Protein AF-A0A118IQY7-F1 (afdb_monomer)

Secondary structure (DSSP, 8-state):
--------EEEEETTEEEEEE--TTSPPP-PPPSSSTTTTS----TTGGGTTHHHHHHHHH---

Structure (mmCIF, N/CA/C/O backbone):
data_AF-A0A118IQY7-F1
#
_entry.id   AF-A0A118IQY7-F1
#
loop_
_atom_site.group_PDB
_atom_site.id
_atom_site.type_symbol
_atom_site.label_atom_id
_atom_site.label_alt_id
_atom_site.label_comp_id
_atom_site.label_asym_id
_atom_site.label_entity_id
_atom_site.label_seq_id
_atom_site.pdbx_PDB_ins_code
_atom_site.Cartn_x
_atom_site.Cartn_y
_atom_site.Cartn_z
_atom_site.occupancy
_atom_site.B_iso_or_equiv
_atom_site.auth_seq_id
_atom_site.auth_comp_id
_atom_site.auth_asym_id
_atom_site.auth_atom_id
_atom_site.pdbx_PDB_model_num
ATOM 1 N N . MET A 1 1 ? 23.180 -1.081 -49.284 1.00 36.47 1 MET A N 1
ATOM 2 C CA . MET A 1 1 ? 23.846 -0.708 -48.015 1.00 36.47 1 MET A CA 1
ATOM 3 C C . MET A 1 1 ? 22.856 0.125 -47.218 1.00 36.47 1 MET A C 1
ATOM 5 O O . MET A 1 1 ? 22.496 1.178 -47.707 1.00 36.47 1 MET A O 1
ATOM 9 N N . GLY A 1 2 ? 22.305 -0.245 -46.072 1.00 45.03 2 GLY A N 1
ATOM 10 C CA . GLY A 1 2 ? 22.260 -1.474 -45.286 1.00 45.03 2 GLY A CA 1
ATOM 11 C C . GLY A 1 2 ? 21.209 -1.177 -44.211 1.00 45.03 2 GLY A C 1
ATOM 12 O O . GLY A 1 2 ? 21.383 -0.232 -43.447 1.00 45.03 2 GLY A O 1
ATOM 13 N N . GLY A 1 3 ? 20.068 -1.867 -44.248 1.00 46.09 3 GLY A N 1
ATOM 14 C CA . GLY A 1 3 ? 18.977 -1.638 -43.305 1.00 46.09 3 GLY A CA 1
ATOM 15 C C . GLY A 1 3 ? 19.395 -2.099 -41.916 1.00 46.09 3 GLY A C 1
ATOM 16 O O . GLY A 1 3 ? 19.689 -3.276 -41.727 1.00 46.09 3 GLY A O 1
ATOM 17 N N . ALA A 1 4 ? 19.439 -1.175 -40.960 1.00 55.44 4 ALA A N 1
ATOM 18 C CA . ALA A 1 4 ? 19.505 -1.521 -39.550 1.00 55.44 4 ALA A CA 1
ATOM 19 C C . ALA A 1 4 ? 18.147 -2.125 -39.178 1.00 55.44 4 ALA A C 1
ATOM 21 O O . ALA A 1 4 ? 17.168 -1.404 -38.992 1.00 55.44 4 ALA A O 1
ATOM 22 N N . ALA A 1 5 ? 18.060 -3.454 -39.165 1.00 56.88 5 ALA A N 1
ATOM 23 C CA . ALA A 1 5 ? 16.920 -4.141 -38.578 1.00 56.88 5 ALA A CA 1
ATOM 24 C C . ALA A 1 5 ? 16.774 -3.658 -37.126 1.00 56.88 5 ALA A C 1
ATOM 26 O O . ALA A 1 5 ? 17.772 -3.543 -36.417 1.00 56.88 5 ALA A O 1
ATOM 27 N N . GLY A 1 6 ? 15.550 -3.287 -36.744 1.00 66.75 6 GLY A N 1
ATOM 28 C CA . GLY A 1 6 ? 15.191 -2.534 -35.539 1.00 66.75 6 GLY A CA 1
ATOM 29 C C . GLY A 1 6 ? 15.435 -3.248 -34.208 1.00 66.75 6 GLY A C 1
ATOM 30 O O . GLY A 1 6 ? 14.513 -3.395 -33.413 1.00 66.75 6 GLY A O 1
ATOM 31 N N . GLU A 1 7 ? 16.659 -3.685 -33.940 1.00 77.25 7 GLU A N 1
ATOM 32 C CA . GLU A 1 7 ? 17.043 -4.230 -32.644 1.00 77.25 7 GLU A CA 1
ATOM 33 C C . GLU A 1 7 ? 17.319 -3.097 -31.640 1.00 77.25 7 GLU A C 1
ATOM 35 O O . GLU A 1 7 ? 17.990 -2.116 -31.974 1.00 77.25 7 GLU A O 1
ATOM 40 N N . PRO A 1 8 ? 16.809 -3.194 -30.398 1.00 84.88 8 PRO A N 1
ATOM 41 C CA . PRO A 1 8 ? 17.079 -2.207 -29.363 1.00 84.88 8 PRO A CA 1
ATOM 42 C C . PRO A 1 8 ? 18.565 -2.056 -29.028 1.00 84.88 8 PRO A C 1
ATOM 44 O O . PRO A 1 8 ? 19.250 -3.042 -28.768 1.00 84.88 8 PRO A O 1
ATOM 47 N N . PHE A 1 9 ? 19.038 -0.816 -28.897 1.00 89.25 9 PHE A N 1
ATOM 48 C CA . PHE A 1 9 ? 20.416 -0.524 -28.486 1.00 89.25 9 PHE A CA 1
ATOM 49 C C . PHE A 1 9 ? 20.500 0.662 -27.518 1.00 89.25 9 PHE A C 1
ATOM 51 O O . PHE A 1 9 ? 19.553 1.435 -27.356 1.00 89.25 9 PHE A O 1
ATOM 58 N N . VAL A 1 10 ? 21.642 0.795 -26.838 1.00 90.94 10 VAL A N 1
ATOM 59 C CA . VAL A 1 10 ? 21.890 1.836 -25.829 1.00 90.94 10 VAL A CA 1
ATOM 60 C C . VAL A 1 10 ? 22.941 2.817 -26.336 1.00 90.94 10 VAL A C 1
ATOM 62 O O . VAL A 1 10 ? 24.040 2.423 -26.716 1.00 90.94 10 VAL A O 1
ATOM 65 N N . ILE A 1 11 ? 22.619 4.107 -26.286 1.00 92.00 11 ILE A N 1
ATOM 66 C CA . ILE A 1 11 ? 23.562 5.203 -26.506 1.00 92.00 11 ILE A CA 1
ATOM 67 C C . ILE A 1 11 ? 24.123 5.611 -25.142 1.00 92.00 11 ILE A C 1
ATOM 69 O O . ILE A 1 11 ? 23.374 5.984 -24.235 1.00 92.00 11 ILE A O 1
ATOM 73 N N . ALA A 1 12 ? 25.445 5.540 -24.993 1.00 95.12 12 ALA A N 1
ATOM 74 C CA . ALA A 1 12 ? 26.152 5.889 -23.766 1.00 95.12 12 ALA A CA 1
ATOM 75 C C . ALA A 1 12 ? 26.987 7.168 -23.934 1.00 95.12 12 ALA A C 1
ATOM 77 O O . ALA A 1 12 ? 27.580 7.403 -24.985 1.00 95.12 12 ALA A O 1
ATOM 78 N N . LYS A 1 13 ? 27.093 7.969 -22.868 1.00 91.31 13 LYS A N 1
ATOM 79 C CA . LYS A 1 13 ? 28.023 9.104 -22.768 1.00 91.31 13 LYS A CA 1
ATOM 80 C C . LYS A 1 13 ? 29.094 8.767 -21.734 1.00 91.31 13 LYS A C 1
ATOM 82 O O . LYS A 1 13 ? 28.769 8.520 -20.577 1.00 91.31 13 LYS A O 1
ATOM 87 N N . ALA A 1 14 ? 30.365 8.755 -22.143 1.00 91.38 14 ALA A N 1
ATOM 88 C CA . ALA A 1 14 ? 31.502 8.399 -21.281 1.00 91.38 14 ALA A CA 1
ATOM 89 C C . ALA A 1 14 ? 31.319 7.048 -20.549 1.00 91.38 14 ALA A C 1
ATOM 91 O O . ALA A 1 14 ? 31.518 6.947 -19.341 1.00 91.38 14 ALA A O 1
ATOM 92 N N . GLY A 1 15 ? 30.859 6.021 -21.275 1.00 89.12 15 GLY A N 1
ATOM 93 C CA . GLY A 1 15 ? 30.610 4.682 -20.724 1.00 89.12 15 GLY A CA 1
ATOM 94 C C . GLY A 1 15 ? 29.348 4.557 -19.863 1.00 89.12 15 GLY A C 1
ATOM 95 O O . GLY A 1 15 ? 29.011 3.453 -19.448 1.00 89.12 15 GLY A O 1
ATOM 96 N N . LYS A 1 16 ? 28.616 5.653 -19.618 1.00 89.88 16 LYS A N 1
ATOM 97 C CA . LYS A 1 16 ? 27.348 5.636 -18.879 1.00 89.88 16 LYS A CA 1
ATOM 98 C C . LYS A 1 16 ? 26.166 5.572 -19.850 1.00 89.88 16 LYS A C 1
ATOM 100 O O . LYS A 1 16 ? 26.036 6.485 -20.670 1.00 89.88 16 LYS A O 1
ATOM 105 N N . PRO A 1 17 ? 25.305 4.541 -19.774 1.00 91.19 17 PRO A N 1
ATOM 106 C CA . PRO A 1 17 ? 24.046 4.485 -20.514 1.00 91.19 17 PRO A CA 1
ATOM 107 C C . PRO A 1 17 ? 23.231 5.768 -20.330 1.00 91.19 17 PRO A C 1
ATOM 109 O O . PRO A 1 17 ? 22.985 6.172 -19.195 1.00 91.19 17 PRO A O 1
ATOM 112 N N . LEU A 1 18 ? 22.833 6.410 -21.431 1.00 90.44 18 LEU A N 1
ATOM 113 C CA . LEU A 1 18 ? 22.065 7.658 -21.398 1.00 90.44 18 LEU A CA 1
ATOM 114 C C . LEU A 1 18 ? 20.660 7.476 -21.972 1.00 90.44 18 LEU A C 1
ATOM 116 O O . LEU A 1 18 ? 19.689 7.905 -21.359 1.00 90.44 18 LEU A O 1
ATOM 120 N N . VAL A 1 19 ? 20.548 6.844 -23.140 1.00 91.06 19 VAL A N 1
ATOM 121 C CA . VAL A 1 19 ? 19.269 6.632 -23.833 1.00 91.06 19 VAL A CA 1
ATOM 122 C C . VAL A 1 19 ? 19.238 5.224 -24.415 1.00 91.06 19 VAL A C 1
ATOM 124 O O . VAL A 1 19 ? 20.259 4.725 -24.887 1.00 91.06 19 VAL A O 1
ATOM 127 N N . LYS A 1 20 ? 18.064 4.588 -24.406 1.00 89.00 20 LYS A N 1
ATOM 128 C CA . LYS A 1 20 ? 17.796 3.349 -25.142 1.00 89.00 20 LYS A CA 1
ATOM 129 C C . LYS A 1 20 ? 16.928 3.674 -26.357 1.00 89.00 20 LYS A C 1
ATOM 131 O O . LYS A 1 20 ? 15.866 4.269 -26.199 1.00 89.00 20 LYS A O 1
ATOM 136 N N . VAL A 1 21 ? 17.378 3.282 -27.543 1.00 89.56 21 VAL A N 1
ATOM 137 C CA . VAL A 1 21 ? 16.605 3.371 -28.786 1.00 89.56 21 VAL A CA 1
ATOM 138 C C . VAL A 1 21 ? 15.859 2.051 -28.962 1.00 89.56 21 VAL A C 1
ATOM 140 O O . VAL A 1 21 ? 16.460 0.982 -28.854 1.00 89.56 21 VAL A O 1
ATOM 143 N N . VAL A 1 22 ? 14.549 2.125 -29.187 1.00 89.69 22 VAL A N 1
ATOM 144 C CA . VAL A 1 22 ? 13.662 0.976 -29.423 1.00 89.69 22 VAL A CA 1
ATOM 145 C C . VAL A 1 22 ? 12.762 1.266 -30.631 1.00 89.69 22 VAL A C 1
ATOM 147 O O . VAL A 1 22 ? 12.500 2.441 -30.903 1.00 89.69 22 VAL A O 1
ATOM 150 N N . PRO A 1 23 ? 12.279 0.241 -31.358 1.00 88.56 23 PRO A N 1
ATOM 151 C CA . PRO A 1 23 ? 11.224 0.413 -32.357 1.00 88.56 23 PRO A CA 1
ATOM 152 C C . PRO A 1 23 ? 9.991 1.116 -31.785 1.00 88.56 23 PRO A C 1
ATOM 154 O O . PRO A 1 23 ? 9.647 0.894 -30.626 1.00 88.56 23 PRO A O 1
ATOM 157 N N . ILE A 1 24 ? 9.300 1.905 -32.610 1.00 82.56 24 ILE A N 1
ATOM 158 C CA . ILE A 1 24 ? 8.092 2.648 -32.205 1.00 82.56 24 ILE A CA 1
ATOM 159 C C . ILE A 1 24 ? 6.980 1.701 -31.734 1.00 82.56 24 ILE A C 1
ATOM 161 O O . ILE A 1 24 ? 6.298 2.003 -30.763 1.00 82.56 24 ILE A O 1
ATOM 165 N N . ASP A 1 25 ? 6.857 0.529 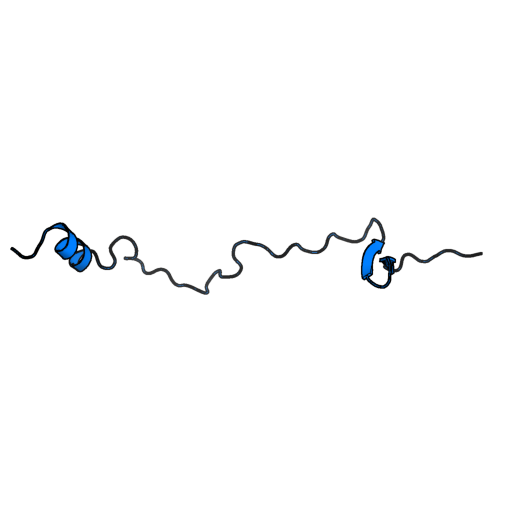-32.361 1.00 87.31 25 ASP A N 1
ATOM 166 C CA . ASP A 1 25 ? 5.852 -0.480 -32.004 1.00 87.31 25 ASP A CA 1
ATOM 167 C C . ASP A 1 25 ? 6.237 -1.304 -30.760 1.00 87.31 25 ASP A C 1
ATOM 169 O O . ASP A 1 25 ? 5.560 -2.272 -30.411 1.00 87.31 25 ASP A O 1
ATOM 173 N N . THR A 1 26 ? 7.342 -0.959 -30.086 1.00 82.56 26 THR A N 1
ATOM 174 C CA . THR A 1 26 ? 7.720 -1.613 -28.831 1.00 82.56 26 THR A CA 1
ATOM 175 C C . THR A 1 26 ? 6.713 -1.214 -27.756 1.00 82.56 26 THR A C 1
ATOM 177 O O . THR A 1 26 ? 6.593 -0.022 -27.469 1.00 82.56 26 THR A O 1
ATOM 180 N N . PRO A 1 27 ? 6.012 -2.171 -27.123 1.00 82.62 27 PRO A N 1
ATOM 181 C CA . PRO A 1 27 ? 5.105 -1.845 -26.036 1.00 82.62 27 PRO A CA 1
ATOM 182 C C . PRO A 1 27 ? 5.875 -1.182 -24.896 1.00 82.62 27 PRO A C 1
ATOM 184 O O . PRO A 1 27 ? 6.994 -1.589 -24.562 1.00 82.62 27 PRO A O 1
ATOM 187 N N . ASP A 1 28 ? 5.259 -0.172 -24.283 1.00 81.88 28 ASP A N 1
ATOM 188 C CA . ASP A 1 28 ? 5.826 0.471 -23.106 1.00 81.88 28 ASP A CA 1
ATOM 189 C C . ASP A 1 28 ? 6.122 -0.573 -22.018 1.00 81.88 28 ASP A C 1
ATOM 191 O O . ASP A 1 28 ? 5.32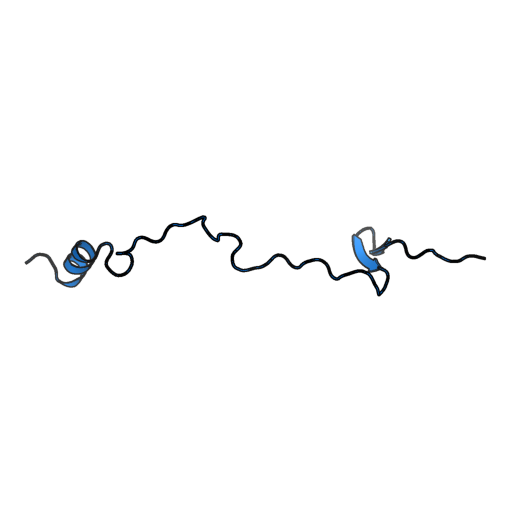6 -1.498 -21.805 1.00 81.88 28 ASP A O 1
ATOM 195 N N . PRO A 1 29 ? 7.248 -0.441 -21.291 1.00 78.88 29 PRO A N 1
ATOM 196 C CA . PRO A 1 29 ? 7.517 -1.313 -20.164 1.00 78.88 29 PRO A CA 1
ATOM 197 C C . PRO A 1 29 ? 6.357 -1.214 -19.176 1.00 78.88 29 PRO A C 1
ATOM 199 O O . PRO A 1 29 ? 5.958 -0.115 -18.779 1.00 78.88 29 PRO A O 1
ATOM 202 N N . VAL A 1 30 ? 5.833 -2.374 -18.767 1.00 78.12 30 VAL A N 1
ATOM 203 C CA . VAL A 1 30 ? 4.791 -2.456 -17.743 1.00 78.12 30 VAL A CA 1
ATOM 204 C C . VAL A 1 30 ? 5.320 -1.744 -16.508 1.00 78.12 30 VAL A C 1
ATOM 206 O O . VAL A 1 30 ? 6.241 -2.222 -15.841 1.00 78.12 30 VAL A O 1
ATOM 209 N N . ARG A 1 31 ? 4.771 -0.562 -16.219 1.00 77.81 31 ARG A N 1
ATOM 210 C CA . ARG A 1 31 ? 5.119 0.145 -14.992 1.00 77.81 31 ARG A CA 1
ATOM 211 C C . ARG A 1 31 ? 4.652 -0.740 -13.841 1.00 77.81 31 ARG A C 1
ATOM 213 O O . ARG A 1 31 ? 3.474 -1.107 -13.828 1.00 77.81 31 ARG A O 1
ATOM 220 N N . PRO A 1 32 ? 5.529 -1.099 -12.887 1.00 78.50 32 PRO A N 1
ATOM 221 C CA . PRO A 1 32 ? 5.086 -1.851 -11.730 1.00 78.50 32 PRO A CA 1
ATOM 222 C C . PRO A 1 32 ? 3.965 -1.067 -11.052 1.00 78.50 32 PRO A C 1
ATOM 224 O O . PRO A 1 32 ? 4.075 0.148 -10.842 1.00 78.50 32 PRO A O 1
ATOM 227 N N . SER A 1 33 ?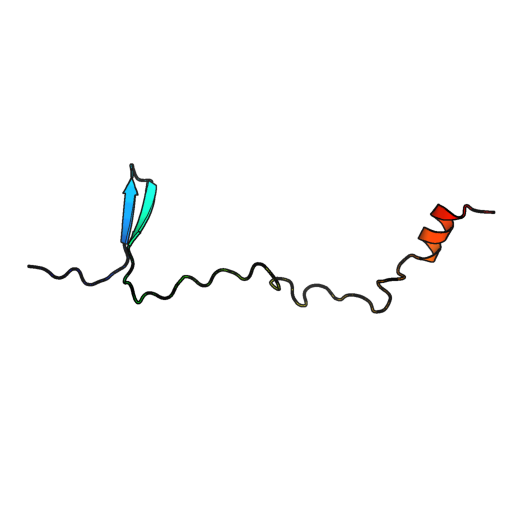 2.863 -1.755 -10.755 1.00 81.12 33 SER A N 1
ATOM 228 C CA . SER A 1 33 ? 1.762 -1.133 -10.036 1.00 81.12 33 SER A CA 1
ATOM 229 C C . SER A 1 33 ? 2.279 -0.664 -8.683 1.00 81.12 33 SER A C 1
ATOM 231 O O . SER A 1 33 ? 2.740 -1.464 -7.871 1.00 81.12 33 SER A O 1
ATOM 233 N N . ARG A 1 34 ? 2.197 0.645 -8.434 1.00 84.12 34 ARG A N 1
ATOM 234 C CA . ARG A 1 34 ? 2.595 1.233 -7.146 1.00 84.12 34 ARG A CA 1
ATOM 235 C C . ARG A 1 34 ? 1.673 0.796 -6.006 1.00 84.12 34 ARG A C 1
ATOM 237 O O . ARG A 1 34 ? 2.042 0.918 -4.846 1.00 84.12 34 ARG A O 1
ATOM 244 N N . ILE A 1 35 ? 0.471 0.322 -6.339 1.00 87.38 35 ILE A N 1
ATOM 245 C CA . ILE A 1 35 ? -0.601 -0.003 -5.397 1.00 87.38 35 ILE A CA 1
ATOM 246 C C . ILE A 1 35 ? -0.998 -1.471 -5.580 1.00 87.38 35 ILE A C 1
ATOM 248 O O . ILE A 1 35 ? -0.943 -2.013 -6.683 1.00 87.38 35 ILE A O 1
ATOM 252 N N . GLY A 1 36 ? -1.399 -2.130 -4.494 1.00 85.31 36 GLY A N 1
ATOM 253 C CA . GLY A 1 36 ? -1.905 -3.504 -4.537 1.00 85.31 36 GLY A CA 1
ATOM 254 C C . GLY A 1 36 ? -0.828 -4.591 -4.580 1.00 85.31 36 GLY A C 1
ATOM 255 O O . GLY A 1 36 ? -1.178 -5.765 -4.536 1.00 85.31 36 GLY A O 1
ATOM 256 N N . PHE A 1 37 ? 0.461 -4.236 -4.581 1.00 86.75 37 PHE A N 1
ATOM 257 C CA . PHE A 1 37 ? 1.562 -5.208 -4.519 1.00 86.75 37 PHE A CA 1
ATOM 258 C C . PHE A 1 37 ? 1.559 -6.053 -3.227 1.00 86.75 37 PHE A C 1
ATOM 260 O O . PHE A 1 37 ? 2.096 -7.154 -3.220 1.00 86.75 37 PHE A O 1
ATOM 267 N N . MET A 1 38 ? 0.911 -5.569 -2.157 1.00 87.12 38 MET A N 1
ATOM 268 C CA . MET A 1 38 ? 0.695 -6.300 -0.896 1.00 87.12 38 MET A CA 1
ATOM 269 C C . MET A 1 38 ? -0.736 -6.827 -0.722 1.00 87.12 38 MET A C 1
ATOM 271 O O . MET A 1 38 ? -1.137 -7.174 0.391 1.00 87.12 38 MET A O 1
ATOM 275 N N . LYS A 1 39 ? -1.554 -6.873 -1.780 1.00 88.56 39 LYS A N 1
ATOM 276 C CA . LYS A 1 39 ? -2.931 -7.370 -1.661 1.00 88.56 39 LYS A CA 1
ATOM 277 C C . LYS A 1 39 ? -2.921 -8.807 -1.119 1.00 88.56 39 LYS A C 1
ATOM 279 O O . LYS A 1 39 ? -2.230 -9.670 -1.653 1.00 88.56 39 LYS A O 1
ATOM 284 N N . GLY A 1 40 ? -3.672 -9.046 -0.044 1.00 90.50 40 GLY A N 1
ATOM 285 C CA . GLY A 1 40 ? -3.750 -10.350 0.624 1.00 90.50 40 GLY A CA 1
ATOM 286 C C . GLY A 1 40 ? -2.578 -10.688 1.555 1.00 90.50 40 GLY A C 1
ATOM 287 O O . GLY A 1 40 ? -2.614 -11.741 2.178 1.00 90.50 40 GLY A O 1
ATOM 288 N N . GLN A 1 41 ? -1.570 -9.816 1.687 1.00 93.38 41 GLN A N 1
ATOM 289 C CA . GLN A 1 41 ? -0.459 -10.019 2.633 1.00 93.38 41 GLN A CA 1
ATOM 290 C C . GLN A 1 41 ? -0.822 -9.636 4.074 1.00 93.38 41 GLN A C 1
ATOM 292 O O . GLN A 1 41 ? -0.115 -9.995 5.008 1.00 93.38 41 GLN A O 1
ATOM 297 N N . ILE A 1 42 ? -1.917 -8.898 4.255 1.00 89.81 42 ILE A N 1
ATOM 298 C CA . ILE A 1 42 ? -2.436 -8.473 5.553 1.00 89.81 42 ILE A CA 1
ATOM 299 C C . ILE A 1 42 ? -3.910 -8.866 5.608 1.00 89.81 42 ILE A C 1
ATOM 301 O O . ILE A 1 42 ? -4.658 -8.613 4.659 1.00 89.81 42 ILE A O 1
ATOM 305 N N . ARG A 1 43 ? -4.323 -9.471 6.724 1.00 91.69 43 ARG A N 1
ATOM 306 C CA . ARG A 1 43 ? -5.729 -9.690 7.064 1.00 91.69 43 ARG A CA 1
ATOM 307 C C . ARG A 1 43 ? -6.120 -8.650 8.105 1.00 91.69 43 ARG A C 1
ATOM 309 O O . ARG A 1 43 ? -5.590 -8.677 9.210 1.00 91.69 43 ARG A O 1
ATOM 316 N N . VAL A 1 44 ? -7.009 -7.739 7.727 1.00 91.31 44 VAL A N 1
ATOM 317 C CA . VAL A 1 44 ? -7.578 -6.756 8.654 1.00 91.31 44 VAL A CA 1
ATOM 318 C C . VAL A 1 44 ? -8.639 -7.475 9.500 1.00 91.31 44 VAL A C 1
ATOM 320 O O . VAL A 1 44 ? -9.487 -8.149 8.909 1.00 91.31 44 VAL A O 1
ATOM 323 N N . PRO A 1 45 ? -8.558 -7.424 10.840 1.00 92.06 45 PRO A N 1
ATOM 324 C CA . PRO A 1 45 ? -9.600 -7.942 11.726 1.00 92.06 45 PRO A CA 1
ATOM 325 C C . PRO A 1 45 ? -10.923 -7.184 11.567 1.00 92.06 45 PRO A C 1
ATOM 327 O O . PRO A 1 45 ? -10.921 -6.011 1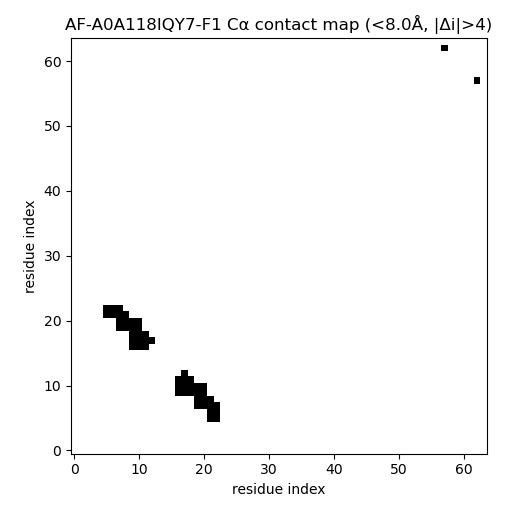1.201 1.00 92.06 45 PRO A O 1
ATOM 330 N N . ASP A 1 46 ? -12.042 -7.841 11.873 1.00 94.88 46 ASP A N 1
ATOM 331 C CA . ASP A 1 46 ? -13.376 -7.228 11.768 1.00 94.88 46 ASP A CA 1
ATOM 332 C C . ASP A 1 46 ? -13.588 -6.101 12.801 1.00 94.88 46 ASP A C 1
ATOM 334 O O . ASP A 1 46 ? -14.413 -5.217 12.593 1.00 94.88 46 ASP A O 1
ATOM 338 N N . ASP A 1 47 ? -12.828 -6.115 13.898 1.00 95.00 47 ASP A N 1
ATOM 339 C CA . ASP A 1 47 ? -12.895 -5.172 15.018 1.00 95.00 47 ASP A CA 1
ATOM 340 C C . ASP A 1 47 ? -11.836 -4.059 14.957 1.00 95.00 47 ASP A C 1
ATOM 342 O O . ASP A 1 47 ? -11.654 -3.347 15.944 1.00 95.00 47 ASP A O 1
ATOM 346 N N . PHE A 1 48 ? -11.146 -3.888 13.820 1.00 94.88 48 PHE A N 1
ATOM 347 C CA . PHE A 1 48 ? -10.007 -2.969 13.664 1.00 94.88 48 PHE A CA 1
ATOM 348 C C . PHE A 1 48 ? -10.271 -1.549 14.188 1.00 94.88 48 PHE A C 1
ATOM 350 O O . PHE A 1 48 ? -9.409 -0.970 14.845 1.00 94.88 48 PHE A O 1
ATOM 357 N N . ASP A 1 49 ? -11.473 -1.017 13.957 1.00 95.06 49 ASP A N 1
ATOM 358 C CA . ASP A 1 49 ? -11.860 0.338 14.375 1.00 95.06 49 ASP A CA 1
ATOM 359 C C . ASP A 1 49 ? -11.975 0.502 15.903 1.00 95.06 49 ASP A C 1
ATOM 361 O O . ASP A 1 49 ? -11.962 1.621 16.414 1.00 95.06 49 ASP A O 1
ATOM 365 N N . THR A 1 50 ? -12.084 -0.607 16.635 1.00 95.44 50 THR A N 1
ATOM 366 C CA . THR A 1 50 ? -12.270 -0.657 18.095 1.00 95.44 50 THR A CA 1
ATOM 367 C C . THR A 1 50 ? -11.170 -1.440 18.816 1.00 95.44 50 THR A C 1
ATOM 369 O O . THR A 1 50 ? -11.250 -1.690 20.020 1.00 95.44 50 THR A O 1
ATOM 372 N N . MET A 1 51 ? -10.122 -1.857 18.102 1.00 94.50 51 ME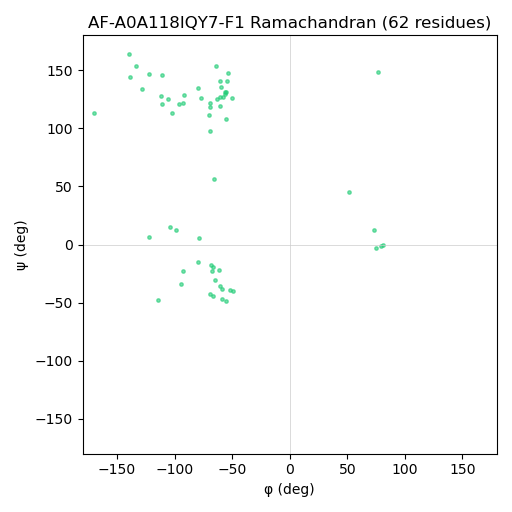T A N 1
ATOM 373 C CA . MET A 1 51 ? -9.006 -2.571 18.715 1.00 94.50 51 MET A CA 1
ATOM 374 C C . MET A 1 51 ? -8.339 -1.695 19.782 1.00 94.50 51 MET A C 1
ATOM 376 O O . MET A 1 51 ? -7.935 -0.563 19.520 1.00 94.50 51 MET A O 1
ATOM 380 N N . GLY A 1 52 ? -8.205 -2.233 20.995 1.00 93.44 52 GLY A N 1
ATOM 381 C CA . GLY A 1 52 ? -7.570 -1.530 22.111 1.00 93.44 52 GLY A CA 1
ATOM 382 C C . GLY A 1 52 ? -8.409 -0.402 22.720 1.00 93.44 52 GLY A C 1
ATOM 383 O O . GLY A 1 52 ? -7.869 0.366 23.513 1.00 93.44 52 GLY A O 1
ATOM 384 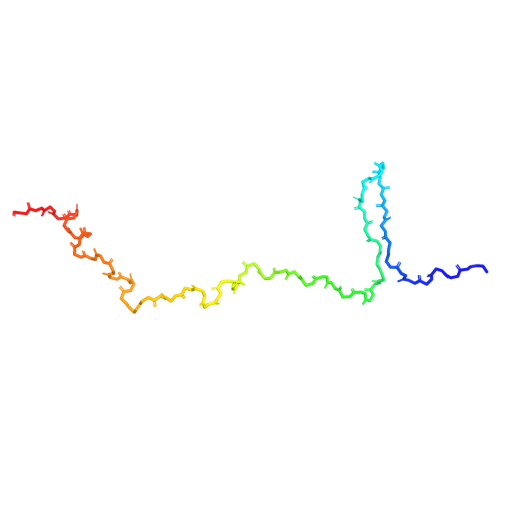N N . SER A 1 53 ? -9.706 -0.295 22.395 1.00 94.88 53 SER A N 1
ATOM 385 C CA . SER A 1 53 ? -10.584 0.757 22.933 1.00 94.88 53 SER A CA 1
ATOM 386 C C . SER A 1 53 ? -10.547 0.863 24.460 1.00 94.88 53 SER A C 1
ATOM 388 O O . SER A 1 53 ? -10.515 1.978 24.969 1.00 94.88 53 SER A O 1
ATOM 390 N N . ASP A 1 54 ? -10.478 -0.255 25.188 1.00 92.62 54 ASP A N 1
ATOM 391 C CA . ASP A 1 54 ? -10.437 -0.251 26.658 1.00 92.62 54 ASP A CA 1
ATOM 392 C C . ASP A 1 54 ? -9.142 0.362 27.219 1.00 92.62 54 ASP A C 1
ATOM 394 O O . ASP A 1 54 ? -9.175 1.150 28.163 1.00 92.62 54 ASP A O 1
ATOM 398 N N . GLU A 1 55 ? -7.983 0.012 26.651 1.00 93.31 55 GLU A N 1
ATOM 399 C CA . GLU A 1 55 ? -6.689 0.574 27.066 1.00 93.31 55 GLU A CA 1
ATOM 400 C C . GLU A 1 55 ? -6.580 2.046 26.673 1.00 93.31 55 GLU A C 1
ATOM 402 O O . GLU A 1 55 ? -6.149 2.871 27.477 1.00 93.31 55 GLU A O 1
ATOM 407 N N . ILE A 1 56 ? -7.024 2.384 25.460 1.00 93.31 56 ILE A N 1
ATOM 408 C CA . ILE A 1 56 ? -7.102 3.765 24.982 1.00 93.31 56 ILE A CA 1
ATOM 409 C C . ILE A 1 56 ? -8.001 4.586 25.915 1.00 93.31 56 ILE A C 1
ATOM 411 O O . ILE A 1 56 ? -7.591 5.658 26.350 1.00 93.31 56 ILE A O 1
ATOM 415 N N . GLY A 1 57 ? -9.176 4.071 26.285 1.00 93.94 57 GLY A N 1
ATOM 416 C CA . GLY A 1 57 ? -10.100 4.723 27.214 1.00 93.94 57 GLY A CA 1
ATOM 417 C C . GLY A 1 57 ? -9.441 5.057 28.552 1.00 93.94 57 GLY A C 1
ATOM 418 O O . GLY A 1 57 ? -9.460 6.211 28.972 1.00 93.94 57 GLY A O 1
ATOM 419 N N . LYS A 1 58 ? -8.739 4.097 29.164 1.00 93.94 58 LYS A N 1
ATOM 420 C CA . LYS A 1 58 ? -7.998 4.319 30.422 1.00 93.94 58 LYS A CA 1
ATOM 421 C C . LYS A 1 58 ? -6.935 5.413 30.315 1.00 93.94 58 LYS A C 1
ATOM 423 O O . LYS A 1 58 ? -6.766 6.191 31.251 1.00 93.94 58 LYS A O 1
ATOM 428 N N . LEU A 1 59 ? -6.237 5.504 29.180 1.00 93.19 59 LEU A N 1
ATOM 429 C CA . LEU A 1 59 ? -5.235 6.551 28.946 1.00 93.19 59 LEU A CA 1
ATOM 430 C C . LEU A 1 59 ? -5.847 7.959 28.890 1.00 93.19 59 LEU A C 1
ATOM 432 O O . LEU A 1 59 ? -5.168 8.923 29.244 1.00 93.19 59 LEU A O 1
ATOM 436 N N . PHE A 1 60 ? -7.098 8.086 28.440 1.00 92.88 60 PHE A N 1
ATOM 437 C CA . PHE A 1 60 ? -7.779 9.376 28.305 1.00 92.88 60 PHE A CA 1
ATOM 438 C C . PHE A 1 60 ? -8.638 9.752 29.518 1.00 92.88 60 PHE A C 1
ATOM 440 O O . PHE A 1 60 ? -8.734 10.937 29.836 1.00 92.88 60 PHE A O 1
ATOM 447 N N . GLU A 1 61 ? -9.255 8.780 30.188 1.00 91.06 61 GLU A N 1
ATOM 448 C CA . GLU A 1 61 ? -10.189 9.010 31.301 1.00 91.06 61 GLU A CA 1
ATOM 449 C C . GLU A 1 61 ? -9.498 8.994 32.676 1.00 91.06 61 GLU A C 1
ATOM 451 O O . GLU A 1 61 ? -9.984 9.636 33.608 1.00 91.06 61 GLU A O 1
ATOM 456 N N . GLY A 1 62 ? -8.329 8.350 32.787 1.00 74.62 62 GLY A N 1
ATOM 457 C CA . GLY A 1 62 ?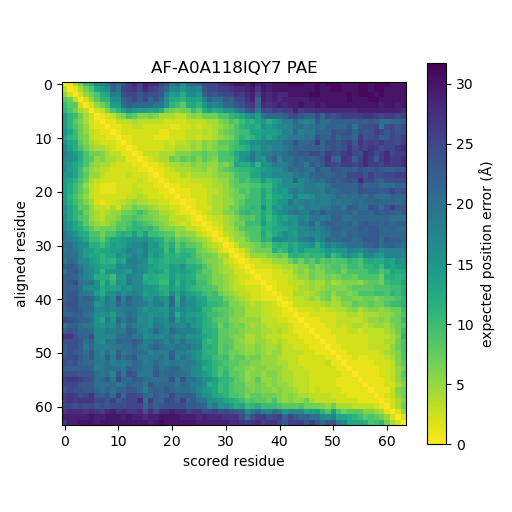 -7.607 8.153 34.046 1.00 74.62 62 GLY A CA 1
ATOM 458 C C . GLY A 1 62 ? -8.224 7.052 34.919 1.00 74.62 62 GLY A C 1
ATOM 459 O O . GLY A 1 62 ? -9.431 6.826 34.899 1.00 74.62 62 GLY A O 1
ATOM 460 N N . ASP A 1 63 ? -7.391 6.349 35.695 1.00 66.38 63 ASP A N 1
ATOM 461 C CA . ASP A 1 63 ? -7.875 5.398 36.703 1.00 66.38 63 ASP A CA 1
ATOM 462 C C . ASP A 1 63 ? -8.536 6.186 37.851 1.00 66.38 63 ASP A C 1
ATOM 464 O O . ASP A 1 63 ? -7.858 6.929 38.567 1.00 66.38 63 ASP A O 1
ATOM 468 N N . ALA A 1 64 ? -9.858 6.061 37.990 1.00 60.56 64 ALA A N 1
ATOM 469 C CA . ALA A 1 64 ? -10.618 6.602 39.120 1.00 60.56 64 ALA A CA 1
ATOM 470 C C . ALA A 1 64 ? -10.407 5.785 40.405 1.00 60.56 64 ALA A C 1
ATOM 472 O O . ALA A 1 64 ? -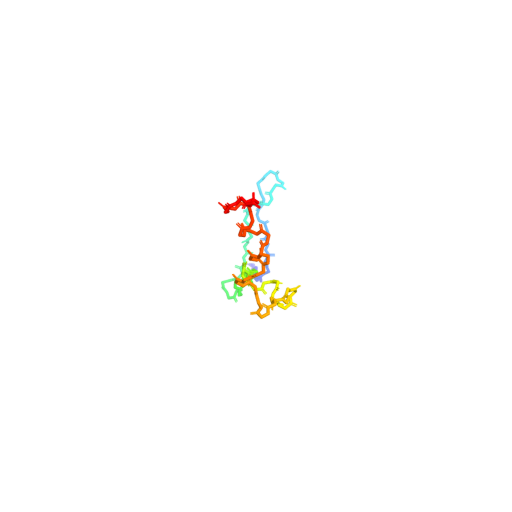10.356 4.535 40.3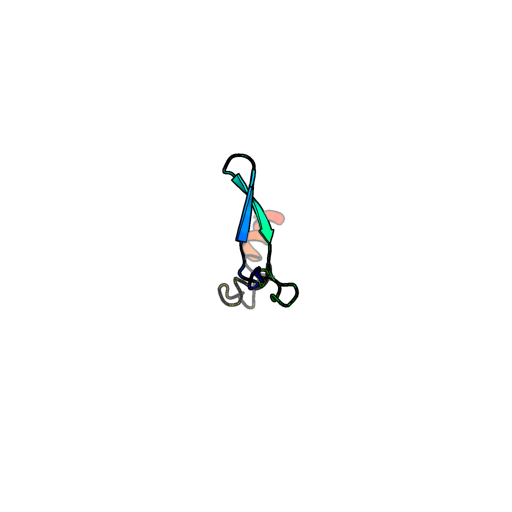17 1.00 60.56 64 ALA A O 1
#

Sequence (64 aa):
MGGAAGEPFVIAKAGKPLVKVVPIDTPDPVRPSRIGFMKGQIRVPDDFDTMGSDEIGKLFEGDA

pLDDT: mean 84.54, std 13.03, range [36.47, 95.44]

Mean predicted aligned error: 12.95 Å

Organism: Burkholderia cepacia (NCBI:txid292)

Foldseek 3Di:
DDDPDFDKDFDADPPHTDDIRGDPPDDDPDDPPPPCPCPPVDDQDPCNVCVCVVVVCCVPVPDD

Solvent-accessible surface area (backbone atoms only — not comparable to full-atom values): 4570 Å² total; per-residue (Å²): 141,78,84,79,73,78,69,70,48,72,49,57,61,95,86,39,81,73,48,75,52,64,50,87,88,56,77,76,78,82,71,77,66,92,66,69,82,61,67,82,75,64,84,82,62,96,55,62,96,56,65,60,49,71,62,54,46,46,76,74,71,50,91,125

Radius of gyration: 28.16 Å; Cα contacts (8 Å, |Δi|>4): 26; chains: 1; bounding box: 45×20×87 Å